Protein AF-A0A534WDF9-F1 (afdb_monomer_lite)

Sequence (123 aa):
MIPSPSRSMRASSAFYGGIVEEILVRWGLLTAFVVVARRAGVSAPFWPANVIAALVFGALHFPSLALAQIPLTGAVIAHVLLANGIAGVVFGWLFRRRGLEGAMVAHGSADLWLQAALPALLA

Radius of gyration: 16.0 Å; chains: 1; bounding box: 40×37×40 Å

Structure (mmCIF, N/CA/C/O backbone):
data_AF-A0A534WDF9-F1
#
_entry.id   AF-A0A534WDF9-F1
#
loop_
_atom_site.group_PDB
_atom_site.id
_atom_site.type_symbol
_atom_site.label_atom_id
_atom_site.label_alt_id
_atom_site.label_comp_id
_atom_site.label_asym_id
_atom_site.label_entity_id
_atom_site.label_seq_id
_atom_site.pdbx_PDB_ins_code
_atom_site.Cartn_x
_atom_site.Cartn_y
_atom_site.Cartn_z
_atom_site.occupancy
_atom_site.B_iso_or_equiv
_atom_site.auth_seq_id
_atom_site.auth_comp_id
_atom_site.auth_asym_id
_atom_site.auth_atom_id
_atom_site.pdbx_PDB_model_num
ATOM 1 N N . MET A 1 1 ? 25.578 -13.685 -18.813 1.00 58.78 1 MET A N 1
ATOM 2 C CA . MET A 1 1 ? 24.144 -14.004 -18.987 1.00 58.78 1 MET A CA 1
ATOM 3 C C . MET A 1 1 ? 23.617 -14.432 -17.624 1.00 58.78 1 MET A C 1
ATOM 5 O O . MET A 1 1 ? 24.148 -15.395 -17.088 1.00 58.78 1 MET A O 1
ATOM 9 N N . ILE A 1 2 ? 22.704 -13.677 -17.006 1.00 63.56 2 ILE A N 1
ATOM 10 C CA . ILE A 1 2 ? 22.135 -14.062 -15.702 1.00 63.56 2 ILE A CA 1
ATOM 11 C C . ILE A 1 2 ? 21.095 -15.163 -15.969 1.00 63.56 2 ILE A C 1
ATOM 13 O O . ILE A 1 2 ? 20.212 -14.938 -16.799 1.00 63.56 2 ILE A O 1
ATOM 17 N N . PRO A 1 3 ? 21.203 -16.353 -15.352 1.00 74.62 3 PRO A N 1
ATOM 18 C CA . PRO A 1 3 ? 20.240 -17.430 -15.564 1.00 74.62 3 PRO A CA 1
ATOM 19 C C . PRO A 1 3 ? 18.835 -17.011 -15.116 1.00 74.62 3 PRO A C 1
ATOM 21 O O . PRO A 1 3 ? 18.674 -16.298 -14.124 1.00 74.62 3 PRO A O 1
ATOM 24 N N . SER A 1 4 ? 17.808 -17.462 -15.843 1.00 76.94 4 SER A N 1
ATOM 25 C CA . SER A 1 4 ? 16.419 -17.171 -15.481 1.00 76.94 4 SER A CA 1
ATOM 26 C C . SER A 1 4 ? 16.101 -17.750 -14.098 1.00 76.94 4 SER A C 1
ATOM 28 O O . SER A 1 4 ? 16.488 -18.895 -13.837 1.00 76.94 4 SER A O 1
ATOM 30 N N . PRO A 1 5 ? 15.354 -17.034 -13.239 1.00 81.88 5 PRO A N 1
ATOM 31 C CA . PRO A 1 5 ? 14.978 -17.544 -11.928 1.00 81.88 5 PRO A CA 1
ATOM 32 C C . PRO A 1 5 ? 14.314 -18.924 -12.006 1.00 81.88 5 PRO A C 1
ATOM 34 O O . PRO A 1 5 ? 13.530 -19.194 -12.922 1.00 81.88 5 PRO A O 1
ATOM 37 N N . SER A 1 6 ? 14.570 -19.797 -11.031 1.00 88.00 6 SER A N 1
ATOM 38 C CA . SER A 1 6 ? 13.818 -21.049 -10.906 1.00 88.00 6 SER A CA 1
ATOM 39 C C . SER A 1 6 ? 12.359 -20.768 -10.507 1.00 88.00 6 SER A C 1
ATOM 41 O O . SER A 1 6 ? 12.028 -19.698 -9.988 1.00 88.00 6 SER A O 1
ATOM 43 N N . ARG A 1 7 ? 11.458 -21.736 -10.732 1.00 85.12 7 ARG A N 1
ATOM 44 C CA . ARG A 1 7 ? 10.043 -21.614 -10.321 1.00 85.12 7 ARG A CA 1
ATOM 45 C C . ARG A 1 7 ? 9.901 -21.421 -8.809 1.00 85.12 7 ARG A C 1
ATOM 47 O O . ARG A 1 7 ? 9.107 -20.591 -8.380 1.00 85.12 7 ARG A O 1
ATOM 54 N N . SER A 1 8 ? 10.695 -22.150 -8.023 1.00 85.94 8 SER A N 1
ATOM 55 C CA . SER A 1 8 ? 10.716 -22.018 -6.564 1.00 85.94 8 SER A CA 1
ATOM 56 C C . SER A 1 8 ? 11.176 -20.631 -6.128 1.00 85.94 8 SER A C 1
ATOM 58 O O . SER A 1 8 ? 10.550 -20.045 -5.255 1.00 85.94 8 SER A O 1
ATOM 60 N N . MET A 1 9 ? 12.191 -20.063 -6.786 1.00 88.94 9 MET A N 1
ATOM 61 C CA . MET A 1 9 ? 12.680 -18.726 -6.454 1.00 88.94 9 MET A CA 1
ATOM 62 C C . MET A 1 9 ? 11.617 -17.647 -6.691 1.00 88.94 9 MET A C 1
ATOM 64 O O . MET A 1 9 ? 11.443 -16.792 -5.829 1.00 88.94 9 MET A O 1
ATOM 68 N N . ARG A 1 10 ? 10.850 -17.728 -7.791 1.00 88.00 10 ARG A N 1
ATOM 69 C CA . ARG A 1 10 ? 9.713 -16.818 -8.043 1.00 88.00 10 ARG A CA 1
ATOM 70 C C . ARG A 1 10 ? 8.600 -16.957 -7.008 1.00 88.00 10 ARG A C 1
ATOM 72 O O . ARG A 1 10 ? 8.030 -15.965 -6.572 1.00 88.00 10 ARG A O 1
ATOM 79 N N . ALA A 1 11 ? 8.281 -18.188 -6.612 1.00 87.56 11 ALA A N 1
ATOM 80 C CA . ALA A 1 11 ? 7.258 -18.418 -5.599 1.00 87.56 11 ALA A CA 1
ATOM 81 C C . ALA A 1 11 ? 7.687 -17.861 -4.235 1.00 87.56 11 ALA A C 1
ATOM 83 O O . ALA A 1 11 ? 6.913 -17.171 -3.576 1.00 87.56 11 ALA A O 1
ATOM 84 N N . SER A 1 12 ? 8.935 -18.102 -3.830 1.00 90.94 12 SER A N 1
ATOM 85 C CA . SER A 1 12 ? 9.481 -17.556 -2.589 1.00 90.94 12 SER A CA 1
ATOM 86 C C . SER A 1 12 ? 9.540 -16.028 -2.606 1.00 90.94 12 SER A C 1
ATOM 88 O O . SER A 1 12 ? 9.183 -15.417 -1.602 1.00 90.94 12 SER A O 1
ATOM 90 N N . SER A 1 13 ? 9.932 -15.402 -3.724 1.00 92.38 13 SER A N 1
ATOM 91 C CA . SER A 1 13 ? 9.969 -13.938 -3.829 1.00 92.38 13 SER A CA 1
ATOM 92 C C . SER A 1 13 ? 8.580 -13.311 -3.750 1.00 92.38 13 SER A C 1
ATOM 94 O O . SER A 1 13 ? 8.435 -12.301 -3.073 1.00 92.38 13 SER A O 1
ATOM 96 N N . ALA A 1 14 ? 7.564 -13.925 -4.366 1.00 93.19 14 ALA A N 1
ATOM 97 C CA . ALA A 1 14 ? 6.181 -13.451 -4.304 1.00 93.19 14 ALA A CA 1
ATOM 98 C C . ALA A 1 14 ? 5.642 -13.410 -2.862 1.00 93.19 14 ALA A C 1
ATOM 100 O O . ALA A 1 14 ? 5.135 -12.389 -2.406 1.00 93.19 14 ALA A O 1
ATOM 101 N N . PHE A 1 15 ? 5.799 -14.497 -2.099 1.00 95.00 15 PHE A N 1
ATOM 102 C CA . PHE A 1 15 ? 5.335 -14.517 -0.707 1.00 95.00 15 PHE A CA 1
ATOM 103 C C . PHE A 1 15 ? 6.190 -13.652 0.218 1.00 95.00 15 PHE A C 1
ATOM 105 O O . PHE A 1 15 ? 5.643 -12.986 1.094 1.00 95.00 15 PHE A O 1
ATOM 112 N N . TYR A 1 16 ? 7.512 -13.637 0.034 1.00 97.00 16 TYR A N 1
ATOM 113 C CA . TYR A 1 16 ? 8.390 -12.774 0.821 1.00 97.00 16 TYR A CA 1
ATOM 114 C C . TYR A 1 16 ? 8.059 -11.292 0.603 1.00 97.00 16 TYR A C 1
ATOM 116 O O . TYR A 1 16 ? 7.896 -10.562 1.580 1.00 97.00 16 TYR A O 1
ATOM 124 N N . GLY A 1 17 ? 7.897 -10.877 -0.658 1.00 95.38 17 GLY A N 1
ATOM 125 C CA . GLY A 1 17 ? 7.477 -9.527 -1.035 1.00 95.38 17 GLY A CA 1
ATOM 126 C C . GLY A 1 17 ? 6.141 -9.165 -0.400 1.00 95.38 17 GLY A C 1
ATOM 127 O O . GLY A 1 17 ? 6.084 -8.223 0.388 1.00 95.38 17 GLY A O 1
ATOM 128 N N . GLY A 1 18 ? 5.111 -9.993 -0.609 1.00 96.88 18 GLY A N 1
ATOM 129 C CA . GLY A 1 18 ? 3.796 -9.789 -0.001 1.00 96.88 18 GLY A CA 1
ATOM 130 C C . GLY A 1 18 ? 3.852 -9.652 1.526 1.00 96.88 18 GLY A C 1
ATOM 131 O O . GLY A 1 18 ? 3.238 -8.753 2.088 1.00 96.88 18 GLY A O 1
ATOM 132 N N . ILE A 1 19 ? 4.633 -10.476 2.230 1.00 98.44 19 ILE A N 1
ATOM 133 C CA . ILE A 1 19 ? 4.794 -10.355 3.691 1.00 98.44 19 ILE A CA 1
ATOM 134 C C . ILE A 1 19 ? 5.406 -9.004 4.074 1.00 98.44 19 ILE A C 1
ATOM 136 O O . ILE A 1 19 ? 4.862 -8.301 4.930 1.00 98.44 19 ILE A O 1
ATOM 140 N N . VAL A 1 20 ? 6.532 -8.639 3.460 1.00 98.38 20 VAL A N 1
ATOM 141 C CA . VAL A 1 20 ? 7.259 -7.404 3.782 1.00 98.38 20 VAL A CA 1
ATOM 142 C C . VAL A 1 20 ? 6.399 -6.178 3.485 1.00 98.38 20 VAL A C 1
ATOM 144 O O . VAL A 1 20 ? 6.262 -5.289 4.328 1.00 98.38 20 VAL A O 1
ATOM 147 N N . GLU A 1 21 ? 5.779 -6.140 2.314 1.00 98.12 21 GLU A N 1
ATOM 148 C CA . GLU A 1 21 ? 4.973 -5.011 1.870 1.00 98.12 21 GLU A CA 1
ATOM 149 C C . GLU A 1 21 ? 3.706 -4.845 2.710 1.00 98.12 21 GLU A C 1
ATOM 151 O O . GLU A 1 21 ? 3.370 -3.724 3.098 1.00 98.12 21 GLU A O 1
ATOM 156 N N . GLU A 1 22 ? 3.030 -5.936 3.079 1.00 98.50 22 GLU A N 1
ATOM 157 C CA . GLU A 1 22 ? 1.863 -5.858 3.960 1.00 98.50 22 GLU A CA 1
ATOM 158 C C . GLU A 1 22 ? 2.231 -5.379 5.373 1.00 98.50 22 GLU A C 1
ATOM 160 O O . GLU A 1 22 ? 1.487 -4.588 5.961 1.00 98.50 22 GLU A O 1
ATOM 165 N N . ILE A 1 23 ? 3.389 -5.768 5.918 1.00 98.69 23 ILE A N 1
ATOM 166 C CA . ILE A 1 23 ? 3.864 -5.237 7.209 1.00 98.69 23 ILE A CA 1
ATOM 167 C C . ILE A 1 23 ? 4.087 -3.726 7.113 1.00 98.69 23 ILE A C 1
ATOM 169 O O . ILE A 1 23 ? 3.584 -2.966 7.942 1.00 98.69 23 ILE A O 1
ATOM 173 N N . LEU A 1 24 ? 4.815 -3.265 6.098 1.00 98.50 24 LEU A N 1
ATOM 174 C CA . LEU A 1 24 ? 5.148 -1.847 5.964 1.00 98.50 24 LEU A CA 1
ATOM 175 C C . LEU A 1 24 ? 3.904 -0.991 5.703 1.00 98.50 24 LEU A C 1
ATOM 177 O O . LEU A 1 24 ? 3.705 0.048 6.338 1.00 98.50 24 LEU A O 1
ATOM 181 N N . VAL A 1 25 ? 3.045 -1.429 4.785 1.00 98.50 25 VAL A N 1
ATOM 182 C CA . VAL A 1 25 ? 1.927 -0.616 4.305 1.00 98.50 25 VAL A CA 1
ATOM 183 C C . VAL A 1 25 ? 0.688 -0.793 5.168 1.00 98.50 25 VAL A C 1
ATOM 185 O O . VAL A 1 25 ? 0.059 0.203 5.513 1.00 98.50 25 VAL A O 1
ATOM 188 N N . ARG A 1 26 ? 0.294 -2.021 5.522 1.00 98.25 26 ARG A N 1
ATOM 189 C CA . ARG A 1 26 ? -0.987 -2.257 6.212 1.00 98.25 26 ARG A CA 1
ATOM 190 C C . ARG A 1 26 ? -0.801 -2.149 7.712 1.00 98.25 26 ARG A C 1
ATOM 192 O O . ARG A 1 26 ? -1.505 -1.373 8.357 1.00 98.25 26 ARG A O 1
ATOM 199 N N . TRP A 1 27 ? 0.175 -2.866 8.263 1.00 97.62 27 TRP A N 1
ATOM 200 C CA . TRP A 1 27 ? 0.452 -2.769 9.692 1.00 97.62 27 TRP A CA 1
ATOM 201 C C . TRP A 1 27 ? 1.057 -1.405 10.060 1.00 97.62 27 TRP A C 1
ATOM 203 O O . TRP A 1 27 ? 0.579 -0.781 11.005 1.00 97.62 27 TRP A O 1
ATOM 213 N N . GLY A 1 28 ? 2.010 -0.897 9.274 1.00 98.31 28 GLY A N 1
ATOM 214 C CA . GLY A 1 28 ? 2.631 0.417 9.470 1.00 98.31 28 GLY A CA 1
ATOM 215 C C . GLY A 1 28 ? 1.773 1.601 8.999 1.00 98.31 28 GLY A C 1
ATOM 216 O O . GLY A 1 28 ? 1.096 2.251 9.800 1.00 98.31 28 GLY A O 1
ATOM 217 N N . LEU A 1 29 ? 1.830 1.920 7.700 1.00 98.44 29 LEU A N 1
ATOM 218 C CA . LEU A 1 29 ? 1.285 3.169 7.138 1.00 98.44 29 LEU A CA 1
ATOM 219 C C . LEU A 1 29 ? -0.229 3.329 7.327 1.00 98.44 29 LEU A C 1
ATOM 221 O O . LEU A 1 29 ? -0.684 4.364 7.810 1.00 98.44 29 LEU A O 1
ATOM 225 N N . LEU A 1 30 ? -1.021 2.319 6.968 1.00 98.69 30 LEU A N 1
ATOM 226 C CA . LEU A 1 30 ? -2.479 2.368 7.057 1.00 98.69 30 LEU A CA 1
ATOM 227 C C . LEU A 1 30 ? -2.932 2.544 8.507 1.00 98.69 30 LEU A C 1
ATOM 229 O O . LEU A 1 30 ? -3.781 3.394 8.782 1.00 98.69 30 LEU A O 1
ATOM 233 N N . THR A 1 31 ? -2.350 1.799 9.449 1.00 98.19 31 THR A N 1
ATOM 234 C CA . THR A 1 31 ? -2.647 1.977 10.876 1.00 98.19 31 THR A CA 1
ATOM 235 C C . THR A 1 31 ? -2.296 3.390 11.336 1.00 98.19 31 THR A C 1
ATOM 237 O O . THR A 1 31 ? -3.121 4.031 11.990 1.00 98.19 31 THR A O 1
ATOM 240 N N . ALA A 1 32 ? -1.126 3.916 10.953 1.00 98.56 32 ALA A N 1
ATOM 241 C CA . ALA A 1 32 ? -0.725 5.283 11.281 1.00 98.56 32 ALA A CA 1
ATOM 242 C C . ALA A 1 32 ? -1.725 6.319 10.738 1.00 98.56 32 ALA A C 1
ATOM 244 O O . ALA A 1 32 ? -2.190 7.180 11.489 1.00 98.56 32 ALA A O 1
ATOM 245 N N . PHE A 1 33 ? -2.140 6.198 9.475 1.00 98.62 33 PHE A N 1
ATOM 246 C CA . PHE A 1 33 ? -3.136 7.083 8.868 1.00 98.62 33 PHE A CA 1
ATOM 247 C C . PHE A 1 33 ? -4.506 6.980 9.537 1.00 98.62 33 PHE A C 1
ATOM 249 O O . PHE A 1 33 ? -5.127 8.007 9.806 1.00 98.62 33 PHE A O 1
ATOM 256 N N . VAL A 1 34 ? -4.972 5.774 9.871 1.00 98.62 34 VAL A N 1
ATOM 257 C CA . VAL A 1 34 ? -6.228 5.588 10.612 1.00 98.62 34 VAL A CA 1
ATOM 258 C C . VAL A 1 34 ? -6.152 6.260 11.981 1.00 98.62 34 VAL A C 1
ATOM 260 O O . VAL A 1 34 ? -7.102 6.926 12.387 1.00 98.62 34 VAL A O 1
ATOM 263 N N . VAL A 1 35 ? -5.037 6.107 12.695 1.00 98.50 35 VAL A N 1
ATOM 264 C CA . VAL A 1 35 ? -4.827 6.714 14.014 1.00 98.50 35 VAL A CA 1
ATOM 265 C C . VAL A 1 35 ? -4.828 8.242 13.927 1.00 98.50 35 VAL A C 1
ATOM 267 O O . VAL A 1 35 ? -5.504 8.894 14.725 1.00 98.50 35 VAL A O 1
ATOM 270 N N . VAL A 1 36 ? -4.129 8.821 12.948 1.00 98.50 36 VAL A N 1
ATOM 271 C CA . VAL A 1 36 ? -4.122 10.273 12.707 1.00 98.50 36 VAL A CA 1
ATOM 272 C C . VAL A 1 36 ? -5.522 10.774 12.350 1.00 98.50 36 VAL A C 1
ATOM 274 O O . VAL A 1 36 ? -6.007 11.716 12.971 1.00 98.50 36 VAL A O 1
ATOM 277 N N . ALA A 1 37 ? -6.217 10.110 11.424 1.00 98.12 37 ALA A N 1
ATOM 278 C CA . ALA A 1 37 ? -7.567 10.487 11.014 1.00 98.12 37 ALA A CA 1
ATOM 279 C C . ALA A 1 37 ? -8.569 10.431 12.182 1.00 98.12 37 ALA A C 1
ATOM 281 O O . ALA A 1 37 ? -9.395 11.331 12.328 1.00 98.12 37 ALA A O 1
ATOM 282 N N . ARG A 1 38 ? -8.466 9.430 13.068 1.00 98.00 38 ARG A N 1
ATOM 283 C CA . ARG A 1 38 ? -9.278 9.365 14.298 1.00 98.00 38 ARG A CA 1
ATOM 284 C C . ARG A 1 38 ? -9.009 10.546 15.223 1.00 98.00 38 ARG A C 1
ATOM 286 O O . ARG A 1 38 ? -9.957 11.138 15.727 1.00 98.00 38 ARG A O 1
ATOM 293 N N . ARG A 1 39 ? -7.737 10.903 15.433 1.00 97.88 39 ARG A N 1
ATOM 294 C CA . ARG A 1 39 ? -7.354 12.064 16.257 1.00 97.88 39 ARG A CA 1
ATOM 295 C C . ARG A 1 39 ? -7.822 13.391 15.663 1.00 97.88 39 ARG A C 1
ATOM 297 O O . ARG A 1 39 ? -8.107 14.311 16.416 1.00 97.88 39 ARG A O 1
ATOM 304 N N . ALA A 1 40 ? -7.953 13.462 14.343 1.00 97.38 40 ALA A N 1
ATOM 305 C CA . ALA A 1 40 ? -8.519 14.604 13.631 1.00 97.38 40 ALA A CA 1
ATOM 306 C C . ALA A 1 40 ? -10.064 14.625 13.602 1.00 97.38 40 ALA A C 1
ATOM 308 O O . ALA A 1 40 ? -10.645 15.490 12.955 1.00 97.38 40 ALA A O 1
ATOM 309 N N . GLY A 1 41 ? -10.747 13.684 14.267 1.00 97.25 41 GLY A N 1
ATOM 310 C CA . GLY A 1 41 ? -12.213 13.655 14.344 1.00 97.25 41 GLY A CA 1
ATOM 311 C C . GLY A 1 41 ? -12.920 13.031 13.135 1.00 97.25 41 GLY A C 1
ATOM 312 O O . GLY A 1 41 ? -14.130 13.189 12.988 1.00 97.25 41 GLY A O 1
ATOM 313 N N . VAL A 1 42 ? -12.212 12.299 12.266 1.00 97.56 42 VAL A N 1
ATOM 314 C CA . VAL A 1 42 ? -12.830 11.610 11.121 1.00 97.56 42 VAL A CA 1
ATOM 315 C C . VAL A 1 42 ? -13.646 10.406 11.607 1.00 97.56 42 VAL A C 1
ATOM 317 O O . VAL A 1 42 ? -13.100 9.469 12.190 1.00 97.56 42 VAL A O 1
ATOM 320 N N . SER A 1 43 ? -14.954 10.402 11.327 1.00 93.75 43 SER A N 1
ATOM 321 C CA . SER A 1 43 ? -15.903 9.378 11.803 1.00 93.75 43 SER A CA 1
ATOM 322 C C . SER A 1 43 ? -15.691 7.992 11.177 1.00 93.75 43 SER A C 1
ATOM 324 O O . SER A 1 43 ? -15.812 6.973 11.856 1.00 93.75 43 SER A O 1
ATOM 326 N N . ALA A 1 44 ? -15.318 7.940 9.895 1.00 96.12 44 ALA A N 1
ATOM 327 C CA . ALA A 1 44 ? -15.057 6.710 9.144 1.00 96.12 44 ALA A CA 1
ATOM 328 C C . ALA A 1 44 ? -13.639 6.725 8.534 1.00 96.12 44 ALA A C 1
ATOM 330 O O . ALA A 1 44 ? -13.479 6.782 7.315 1.00 96.12 44 ALA A O 1
ATOM 331 N N . PRO A 1 45 ? -12.585 6.660 9.368 1.00 97.62 45 PRO A N 1
ATOM 332 C CA . PRO A 1 45 ? -11.207 6.960 8.964 1.00 97.62 45 PRO A CA 1
ATOM 333 C C . PRO A 1 45 ? -10.605 5.916 8.019 1.00 97.62 45 PRO A C 1
ATOM 335 O O . PRO A 1 45 ? -9.635 6.198 7.326 1.00 97.62 45 PRO A O 1
ATOM 338 N N . PHE A 1 46 ? -11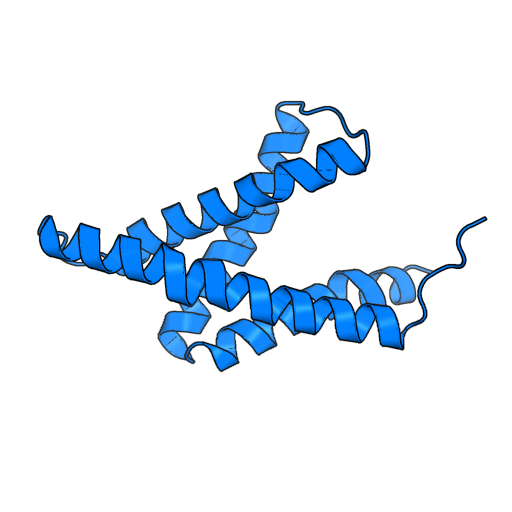.160 4.701 7.997 1.00 98.44 46 PHE A N 1
ATOM 339 C CA . PHE A 1 46 ? -10.556 3.567 7.304 1.00 98.44 46 PHE A CA 1
ATOM 340 C C . PHE A 1 46 ? -10.428 3.782 5.795 1.00 98.44 46 PHE A C 1
ATOM 342 O O . PHE A 1 46 ? -9.340 3.633 5.262 1.00 98.44 46 PHE A O 1
ATOM 349 N N . TRP A 1 47 ? -11.521 4.106 5.101 1.00 98.12 47 TRP A N 1
ATOM 350 C CA . TRP A 1 47 ? -11.500 4.213 3.642 1.00 98.12 47 TRP A CA 1
ATOM 351 C C . TRP A 1 47 ? -10.583 5.324 3.119 1.00 98.12 47 TRP A C 1
ATOM 353 O O . TRP A 1 47 ? -9.755 5.007 2.267 1.00 98.12 47 TRP A O 1
ATOM 363 N N . PRO A 1 48 ? -10.637 6.572 3.626 1.00 98.00 48 PRO A N 1
ATOM 364 C CA . PRO A 1 48 ? -9.691 7.594 3.187 1.00 98.00 48 PRO A CA 1
ATOM 365 C C . PRO A 1 48 ? -8.241 7.213 3.522 1.00 98.00 48 PRO A C 1
ATOM 367 O O . PRO A 1 48 ? -7.375 7.340 2.662 1.00 98.00 48 PRO A O 1
ATOM 370 N N . ALA A 1 49 ? -7.972 6.659 4.711 1.00 98.56 49 ALA A N 1
ATOM 371 C CA . ALA A 1 49 ? -6.633 6.185 5.067 1.00 98.56 49 ALA A CA 1
ATOM 372 C C . ALA A 1 49 ? -6.143 5.054 4.146 1.00 98.56 49 ALA A C 1
ATOM 374 O O . ALA A 1 49 ? -4.983 5.050 3.744 1.00 98.56 49 ALA A O 1
ATOM 375 N N . ASN A 1 50 ? -7.025 4.121 3.778 1.00 98.75 50 ASN A N 1
ATOM 376 C CA . ASN A 1 50 ? -6.713 3.008 2.887 1.00 98.75 50 ASN A CA 1
ATOM 377 C C . ASN A 1 50 ? -6.414 3.479 1.464 1.00 98.75 50 ASN A C 1
ATOM 379 O O . ASN A 1 50 ? -5.445 3.026 0.866 1.00 98.75 50 ASN A O 1
ATOM 383 N N . VAL A 1 51 ? -7.197 4.423 0.937 1.00 98.50 51 VAL A N 1
ATOM 384 C CA . VAL A 1 51 ? -6.936 5.016 -0.382 1.00 98.50 51 VAL A CA 1
ATOM 385 C C . VAL A 1 51 ? -5.590 5.740 -0.388 1.00 98.50 51 VAL A C 1
ATOM 387 O O . VAL A 1 51 ? -4.797 5.535 -1.302 1.00 98.50 51 VAL A O 1
ATOM 390 N N . ILE A 1 52 ? -5.283 6.527 0.647 1.00 98.44 52 ILE A N 1
ATOM 391 C CA . ILE A 1 52 ? -3.991 7.221 0.745 1.00 98.44 52 ILE A CA 1
ATOM 392 C C . ILE A 1 52 ? -2.840 6.210 0.855 1.00 98.44 52 ILE A C 1
ATOM 394 O O . ILE A 1 52 ? -1.861 6.325 0.122 1.00 98.44 52 ILE A O 1
ATOM 398 N N . ALA A 1 53 ? -2.960 5.187 1.708 1.00 98.62 53 ALA A N 1
ATOM 399 C CA . ALA A 1 53 ? -1.954 4.130 1.830 1.00 98.62 53 ALA A CA 1
ATOM 400 C C . ALA A 1 53 ? -1.743 3.371 0.509 1.00 98.62 53 ALA A C 1
ATOM 402 O O . ALA A 1 53 ? -0.604 3.090 0.149 1.00 98.62 53 ALA A O 1
ATOM 403 N N . ALA A 1 54 ? -2.812 3.095 -0.242 1.00 98.56 54 ALA A N 1
ATOM 404 C CA . ALA A 1 54 ? -2.751 2.451 -1.551 1.00 98.56 54 ALA A CA 1
ATOM 405 C C . ALA A 1 54 ? -2.038 3.312 -2.608 1.00 98.56 54 ALA A C 1
ATOM 407 O O . ALA A 1 54 ? -1.255 2.792 -3.400 1.00 98.56 54 ALA A O 1
ATOM 408 N N . LEU A 1 55 ? -2.263 4.630 -2.607 1.00 98.25 55 LEU A N 1
ATOM 409 C CA . LEU A 1 55 ? -1.550 5.553 -3.496 1.00 98.25 55 LEU A CA 1
ATOM 410 C C . LEU A 1 55 ? -0.061 5.640 -3.143 1.00 98.25 55 LEU A C 1
ATOM 412 O O . LEU A 1 55 ? 0.779 5.606 -4.039 1.00 98.25 55 LEU A O 1
ATOM 416 N N . VAL A 1 56 ? 0.272 5.699 -1.848 1.00 98.44 56 VAL A N 1
ATOM 417 C CA . VAL A 1 56 ? 1.667 5.654 -1.379 1.00 98.44 56 VAL A CA 1
ATOM 418 C C . VAL A 1 56 ? 2.320 4.332 -1.779 1.00 98.44 56 VAL A C 1
ATOM 420 O O . VAL A 1 56 ? 3.427 4.342 -2.307 1.00 98.44 56 VAL A O 1
ATOM 423 N N . PHE A 1 57 ? 1.624 3.207 -1.607 1.00 98.25 57 PHE A N 1
ATOM 424 C CA . PHE A 1 57 ? 2.085 1.892 -2.050 1.00 98.25 57 PHE A CA 1
ATOM 425 C C . PHE A 1 57 ? 2.389 1.867 -3.552 1.00 98.25 57 PHE A C 1
ATOM 427 O O . PHE A 1 57 ? 3.472 1.443 -3.947 1.00 98.25 57 PHE A O 1
ATOM 434 N N . GLY A 1 58 ? 1.501 2.402 -4.394 1.00 97.38 58 GLY A N 1
ATOM 435 C CA . GLY A 1 58 ? 1.772 2.517 -5.827 1.00 97.38 58 GLY A CA 1
ATOM 436 C C . GLY A 1 58 ? 2.959 3.420 -6.158 1.00 97.38 58 GLY A C 1
ATOM 437 O O . GLY A 1 58 ? 3.775 3.067 -7.005 1.00 97.38 58 GLY A O 1
ATOM 438 N N . ALA A 1 59 ? 3.117 4.547 -5.465 1.00 97.38 59 ALA A N 1
ATOM 439 C CA . ALA A 1 59 ? 4.255 5.442 -5.671 1.00 97.38 59 ALA A CA 1
ATOM 440 C C . ALA A 1 59 ? 5.594 4.805 -5.254 1.00 97.38 59 ALA A C 1
ATOM 442 O O . ALA A 1 59 ? 6.613 5.018 -5.914 1.00 97.38 59 ALA A O 1
ATOM 443 N N . LEU A 1 60 ? 5.596 3.971 -4.206 1.00 96.81 60 LEU A N 1
ATOM 444 C CA . LEU A 1 60 ? 6.775 3.222 -3.758 1.00 96.81 60 LEU A CA 1
ATOM 445 C C . LEU A 1 60 ? 7.305 2.230 -4.807 1.00 96.81 60 LEU A C 1
ATOM 447 O O . LEU A 1 60 ? 8.436 1.772 -4.673 1.00 96.81 60 LEU A O 1
ATOM 451 N N . HIS A 1 61 ? 6.551 1.954 -5.877 1.00 95.50 61 HIS A N 1
ATOM 452 C CA . HIS A 1 61 ? 6.998 1.121 -6.994 1.00 95.50 61 HIS A CA 1
ATOM 453 C C . HIS A 1 61 ? 7.762 1.887 -8.079 1.00 95.50 61 HIS A C 1
ATOM 455 O O . HIS A 1 61 ? 8.403 1.260 -8.921 1.00 95.50 61 HIS A O 1
ATOM 461 N N . PHE A 1 62 ? 7.772 3.223 -8.081 1.00 95.81 62 PHE A N 1
ATOM 462 C CA . PHE A 1 62 ? 8.511 3.994 -9.091 1.00 95.81 62 PHE A CA 1
ATOM 463 C C . PHE A 1 62 ? 10.022 3.711 -9.159 1.00 95.81 62 PHE A C 1
ATOM 465 O O . PHE A 1 62 ? 10.551 3.700 -10.271 1.00 95.81 62 PHE A O 1
ATOM 472 N N . PRO A 1 63 ? 10.738 3.417 -8.054 1.00 95.06 63 PRO A N 1
ATOM 473 C CA . PRO A 1 63 ? 12.144 3.023 -8.127 1.00 95.06 63 PRO A CA 1
ATOM 474 C C . PRO A 1 63 ? 12.392 1.795 -9.015 1.00 95.06 63 PRO A C 1
ATOM 476 O O . PRO A 1 63 ? 13.430 1.724 -9.670 1.00 95.06 63 PRO A O 1
ATOM 479 N N . SER A 1 64 ? 11.434 0.862 -9.109 1.00 91.88 64 SER A N 1
ATOM 480 C CA . SER A 1 64 ? 11.555 -0.308 -9.993 1.00 91.88 64 SER A CA 1
ATOM 481 C C . SER A 1 64 ? 11.619 0.082 -11.474 1.00 91.88 64 SER A C 1
ATOM 483 O O . SER A 1 64 ? 12.337 -0.547 -12.248 1.00 91.88 64 SER A O 1
ATOM 485 N N . LEU A 1 65 ? 10.948 1.174 -11.856 1.00 94.31 65 LEU A N 1
ATOM 486 C CA . LEU A 1 65 ? 10.967 1.714 -13.216 1.00 94.31 65 LEU A CA 1
ATOM 487 C C . LEU A 1 65 ? 12.338 2.295 -13.549 1.00 94.31 65 LEU A C 1
ATOM 489 O O . LEU A 1 65 ? 12.860 2.050 -14.631 1.00 94.31 65 LEU A O 1
ATOM 493 N N . ALA A 1 66 ? 12.948 3.011 -12.599 1.00 90.88 66 ALA A N 1
ATOM 494 C CA . ALA A 1 66 ? 14.296 3.542 -12.762 1.00 90.88 66 ALA A CA 1
ATOM 495 C C . ALA A 1 66 ? 15.329 2.413 -12.916 1.00 90.88 66 ALA A C 1
ATOM 497 O O . ALA A 1 66 ? 16.179 2.479 -13.803 1.00 90.88 66 ALA A O 1
ATOM 498 N N . LEU A 1 67 ? 15.215 1.347 -12.113 1.00 93.12 67 LEU A N 1
ATOM 499 C CA . LEU A 1 67 ? 16.065 0.155 -12.229 1.00 93.12 67 LEU A CA 1
ATOM 500 C C . LEU A 1 67 ? 15.878 -0.567 -13.570 1.00 93.12 67 LEU A C 1
ATOM 502 O O . LEU A 1 67 ? 16.847 -1.057 -14.143 1.00 93.12 67 LEU A O 1
ATOM 506 N N . ALA A 1 68 ? 14.649 -0.596 -14.086 1.00 93.12 68 ALA A N 1
ATOM 507 C CA . ALA A 1 68 ? 14.323 -1.151 -15.396 1.00 93.12 68 ALA A CA 1
ATOM 508 C C . ALA A 1 68 ? 14.607 -0.187 -16.565 1.00 93.12 68 ALA A C 1
ATOM 510 O O . ALA A 1 68 ? 14.317 -0.527 -17.709 1.00 93.12 68 ALA A O 1
ATOM 511 N N . GLN A 1 69 ? 15.152 1.007 -16.295 1.00 95.94 69 GLN A N 1
ATOM 512 C CA . GLN A 1 69 ? 15.406 2.058 -17.287 1.00 95.94 69 GLN A CA 1
ATOM 513 C C . GLN A 1 69 ? 14.149 2.472 -18.081 1.00 95.94 69 GLN A C 1
ATOM 515 O O . GLN A 1 69 ? 14.235 2.897 -19.232 1.00 95.94 69 GLN A O 1
ATOM 520 N N . ILE A 1 70 ? 12.970 2.373 -17.458 1.00 94.44 70 ILE A N 1
ATOM 521 C CA . ILE A 1 70 ? 11.687 2.790 -18.030 1.00 94.44 70 ILE A CA 1
ATOM 522 C C . ILE A 1 70 ? 11.466 4.281 -17.720 1.00 94.44 70 ILE A C 1
ATOM 524 O O . ILE A 1 70 ? 11.411 4.654 -16.544 1.00 94.44 70 ILE A O 1
ATOM 528 N N . PRO A 1 71 ? 11.298 5.156 -18.732 1.00 94.25 71 PRO A N 1
ATOM 529 C CA . PRO A 1 71 ? 11.048 6.578 -18.506 1.00 94.25 71 PRO A CA 1
ATOM 530 C C . PRO A 1 71 ? 9.733 6.846 -17.759 1.00 94.25 71 PRO A C 1
ATOM 532 O O . PRO A 1 71 ? 8.686 6.280 -18.087 1.00 94.25 71 PRO A O 1
ATOM 535 N N . LEU A 1 72 ? 9.762 7.788 -16.810 1.00 94.75 72 LEU A N 1
ATOM 536 C CA . LEU A 1 72 ? 8.575 8.266 -16.092 1.00 94.75 72 LEU A CA 1
ATOM 537 C C . LEU A 1 72 ? 7.736 9.205 -16.969 1.00 94.75 72 LEU A C 1
ATOM 539 O O . LEU A 1 72 ? 7.771 10.425 -16.828 1.00 94.75 72 LEU A O 1
ATOM 543 N N . THR A 1 73 ? 6.972 8.629 -17.892 1.00 96.81 73 THR A N 1
ATOM 544 C CA . THR A 1 73 ? 5.934 9.364 -18.630 1.00 96.81 73 THR A CA 1
ATOM 545 C C . THR A 1 73 ? 4.636 9.420 -17.823 1.00 96.81 73 THR A C 1
ATOM 547 O O . THR A 1 73 ? 4.392 8.568 -16.966 1.00 96.81 73 THR A O 1
ATOM 550 N N . GLY A 1 74 ? 3.754 10.379 -18.125 1.00 96.38 74 GLY A N 1
ATOM 551 C CA . GLY A 1 74 ? 2.443 10.469 -17.468 1.00 96.38 74 GLY A CA 1
ATOM 552 C C . GL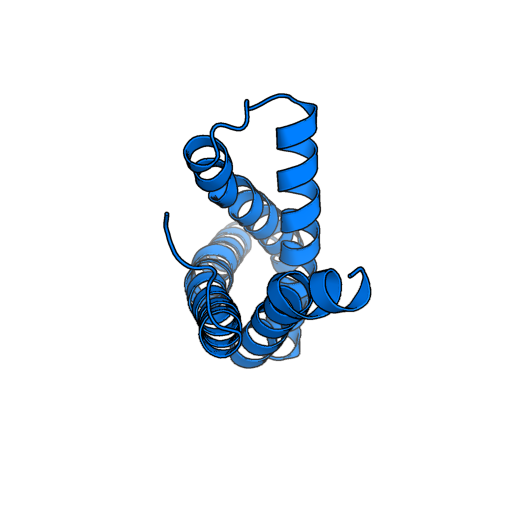Y A 1 74 ? 1.622 9.176 -17.578 1.00 96.38 74 GLY A C 1
ATOM 553 O O . GLY A 1 74 ? 0.982 8.774 -16.611 1.00 96.38 74 GLY A O 1
ATOM 554 N N . ALA A 1 75 ? 1.709 8.475 -18.714 1.00 96.75 75 ALA A N 1
ATOM 555 C CA . ALA A 1 75 ? 1.032 7.195 -18.922 1.00 96.75 75 ALA A CA 1
ATOM 556 C C . ALA A 1 75 ? 1.607 6.071 -18.042 1.00 96.75 75 ALA A C 1
ATOM 558 O O . ALA A 1 75 ? 0.846 5.314 -17.442 1.00 96.75 75 ALA A O 1
ATOM 559 N N . VAL A 1 76 ? 2.936 5.985 -17.916 1.00 96.12 76 VAL A N 1
ATOM 560 C CA . VAL A 1 76 ? 3.603 4.996 -17.049 1.00 96.12 76 VAL A CA 1
ATOM 561 C C . VAL A 1 76 ? 3.273 5.255 -15.579 1.00 96.12 76 VAL A C 1
ATO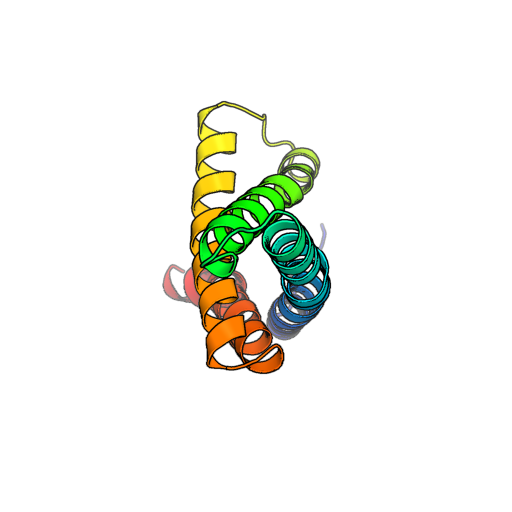M 563 O O . VAL A 1 76 ? 2.916 4.324 -14.859 1.00 96.12 76 VAL A O 1
ATOM 566 N N . ILE A 1 77 ? 3.324 6.517 -15.145 1.00 96.25 77 ILE A N 1
ATOM 567 C CA . ILE A 1 77 ? 2.949 6.921 -13.783 1.00 96.25 77 ILE A CA 1
ATOM 568 C C . ILE A 1 77 ? 1.501 6.517 -13.493 1.00 96.25 77 ILE A C 1
ATOM 570 O O . ILE A 1 77 ? 1.236 5.873 -12.478 1.00 96.25 77 ILE A O 1
ATOM 574 N N . ALA A 1 78 ? 0.573 6.855 -14.394 1.00 96.44 78 ALA A N 1
ATOM 575 C CA . ALA A 1 78 ? -0.838 6.520 -14.241 1.00 96.44 78 ALA A CA 1
ATOM 576 C C . ALA A 1 78 ? -1.057 5.004 -14.167 1.00 96.44 78 ALA A C 1
ATOM 578 O O . ALA A 1 78 ? -1.786 4.538 -13.296 1.00 96.44 78 ALA A O 1
ATOM 579 N N . HIS A 1 79 ? -0.395 4.231 -15.031 1.00 95.25 79 HIS A N 1
ATOM 580 C CA . HIS A 1 79 ? -0.489 2.775 -15.032 1.00 95.25 79 HIS A CA 1
ATOM 581 C C . HIS A 1 79 ? -0.020 2.168 -13.704 1.00 95.25 79 HIS A C 1
ATOM 583 O O . HIS A 1 79 ? -0.740 1.378 -13.097 1.00 95.25 79 HIS A O 1
ATOM 589 N N . VAL A 1 80 ? 1.158 2.572 -13.226 1.00 95.69 80 VAL A N 1
ATOM 590 C CA . VAL A 1 80 ? 1.763 2.021 -12.006 1.00 95.69 80 VAL A CA 1
ATOM 591 C C . VAL A 1 80 ? 0.964 2.417 -10.769 1.00 95.69 80 VAL A C 1
ATOM 593 O O . VAL A 1 80 ? 0.714 1.565 -9.918 1.00 95.69 80 VAL A O 1
ATOM 596 N N . LEU A 1 81 ? 0.493 3.665 -10.684 1.00 96.81 81 LEU A N 1
ATOM 597 C CA . LEU A 1 81 ? -0.391 4.090 -9.599 1.00 96.81 81 LEU A CA 1
ATOM 598 C C . LEU A 1 81 ? -1.736 3.371 -9.634 1.00 96.81 81 LEU A C 1
ATOM 600 O O . LEU A 1 81 ? -2.237 2.996 -8.580 1.00 96.81 81 LEU A O 1
ATOM 604 N N . LEU A 1 82 ? -2.329 3.171 -10.812 1.00 96.75 82 LEU A N 1
ATOM 605 C CA . LEU A 1 82 ? -3.639 2.539 -10.926 1.00 96.75 82 LEU A CA 1
ATOM 606 C C . LEU A 1 82 ? -3.569 1.049 -10.587 1.00 96.75 82 LEU A C 1
ATOM 608 O O . LEU A 1 82 ? -4.350 0.583 -9.761 1.00 96.75 82 LEU A O 1
ATOM 612 N N . ALA A 1 83 ? -2.623 0.315 -11.175 1.00 95.12 83 ALA A N 1
ATOM 613 C CA . ALA A 1 83 ? -2.463 -1.117 -10.936 1.00 95.12 83 ALA A CA 1
ATOM 614 C C . ALA A 1 83 ? -2.195 -1.405 -9.450 1.00 95.12 83 ALA A C 1
ATOM 616 O O . ALA A 1 83 ? -2.945 -2.145 -8.808 1.00 95.12 83 ALA A O 1
ATOM 617 N N . ASN A 1 84 ? -1.187 -0.742 -8.877 1.00 96.94 84 ASN A N 1
ATOM 618 C CA . ASN A 1 84 ? -0.827 -0.933 -7.474 1.00 96.94 84 ASN A CA 1
ATOM 619 C C . ASN A 1 84 ? -1.834 -0.293 -6.519 1.00 96.94 84 ASN A C 1
ATOM 621 O O . ASN A 1 84 ? -2.042 -0.803 -5.426 1.00 96.94 84 ASN A O 1
ATOM 625 N N . GLY A 1 85 ? -2.495 0.796 -6.910 1.00 97.75 85 GLY A N 1
ATOM 626 C CA . GLY A 1 85 ? -3.537 1.434 -6.110 1.00 97.75 85 GLY A CA 1
ATOM 627 C C . GLY A 1 85 ? -4.779 0.555 -5.975 1.0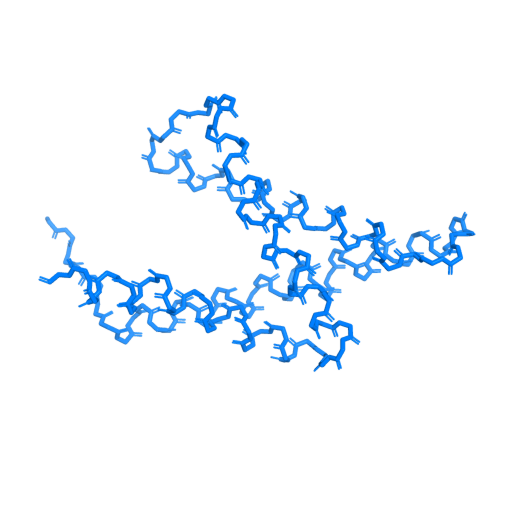0 97.75 85 GLY A C 1
ATOM 628 O O . GLY A 1 85 ? -5.304 0.407 -4.872 1.00 97.75 85 GLY A O 1
ATOM 629 N N . ILE A 1 86 ? -5.221 -0.093 -7.059 1.00 98.12 86 ILE A N 1
ATOM 630 C CA . ILE A 1 86 ? -6.340 -1.049 -7.022 1.00 98.12 86 ILE A CA 1
ATOM 631 C C . ILE A 1 86 ? -5.989 -2.235 -6.118 1.00 98.12 86 ILE A C 1
ATOM 633 O O . ILE A 1 86 ? -6.746 -2.533 -5.191 1.00 98.12 86 ILE A O 1
ATOM 637 N N . ALA A 1 87 ? -4.827 -2.865 -6.328 1.00 97.38 87 ALA A N 1
ATOM 638 C CA . ALA A 1 87 ? -4.332 -3.932 -5.454 1.00 97.38 87 ALA A CA 1
ATOM 639 C C . ALA A 1 87 ? -4.235 -3.451 -3.993 1.00 97.38 87 ALA A C 1
ATOM 641 O O . ALA A 1 87 ? -4.739 -4.089 -3.069 1.00 97.38 87 ALA A O 1
ATOM 642 N N . GLY A 1 88 ? -3.695 -2.245 -3.819 1.00 98.19 88 GLY A N 1
ATOM 643 C CA . GLY A 1 88 ? -3.612 -1.457 -2.599 1.00 98.19 88 GLY A CA 1
ATOM 644 C C . GLY A 1 88 ? -4.899 -1.471 -1.783 1.00 98.19 88 GLY A C 1
ATOM 645 O O . GLY A 1 88 ? -4.931 -1.964 -0.650 1.00 98.19 88 GLY A O 1
ATOM 646 N N . VAL A 1 89 ? -5.967 -0.962 -2.400 1.00 98.69 89 VAL A N 1
ATOM 647 C CA . VAL A 1 89 ? -7.306 -0.841 -1.815 1.00 98.69 89 VAL A CA 1
ATOM 648 C C . VAL A 1 89 ? -7.885 -2.211 -1.468 1.00 98.69 89 VAL A C 1
ATOM 650 O O . VAL A 1 89 ? -8.426 -2.370 -0.367 1.00 98.69 89 VAL A O 1
ATOM 653 N N . VAL A 1 90 ? -7.757 -3.195 -2.365 1.00 98.50 90 VAL A N 1
ATOM 654 C CA . VAL A 1 90 ? -8.274 -4.560 -2.170 1.00 98.50 90 VAL A CA 1
ATOM 655 C C . VAL A 1 90 ? -7.590 -5.244 -0.988 1.00 98.50 90 VAL A C 1
ATOM 657 O O . VAL A 1 90 ? -8.276 -5.738 -0.090 1.00 98.50 90 VAL A O 1
ATOM 660 N N . PHE A 1 91 ? -6.258 -5.232 -0.924 1.00 98.56 91 PHE A N 1
ATOM 661 C CA . PHE A 1 91 ? -5.522 -5.850 0.182 1.00 98.56 91 PHE A CA 1
ATOM 662 C C . PHE A 1 91 ? -5.765 -5.120 1.502 1.00 98.56 91 PHE A C 1
ATOM 664 O O . PHE A 1 91 ? -5.918 -5.770 2.530 1.00 98.56 91 PHE A O 1
ATOM 671 N N . GLY A 1 92 ? -5.919 -3.793 1.499 1.00 98.50 92 GLY A N 1
ATOM 672 C CA . GLY A 1 92 ? -6.313 -3.061 2.704 1.00 98.50 92 GLY A CA 1
ATOM 673 C C . GLY A 1 92 ? -7.725 -3.409 3.197 1.00 98.50 92 GLY A C 1
ATOM 674 O O . GLY A 1 92 ? -7.963 -3.523 4.403 1.00 98.50 92 GLY A O 1
ATOM 675 N N . TRP A 1 93 ? -8.673 -3.654 2.286 1.00 98.56 93 TRP A N 1
ATOM 676 C CA . TRP A 1 93 ? -9.987 -4.193 2.649 1.00 98.56 93 TRP A CA 1
ATOM 677 C C . TRP A 1 93 ? -9.882 -5.609 3.232 1.00 98.56 93 TRP A C 1
ATOM 679 O O . TRP A 1 93 ? -10.515 -5.890 4.253 1.00 98.56 93 TRP A O 1
ATOM 689 N N . LEU A 1 94 ? -9.052 -6.478 2.648 1.00 98.56 94 LEU A N 1
ATOM 690 C CA . LEU A 1 94 ? -8.787 -7.815 3.185 1.00 98.56 94 LEU A CA 1
ATOM 691 C C . LEU A 1 94 ? -8.113 -7.758 4.555 1.00 98.56 94 LEU A C 1
ATOM 693 O O . LEU A 1 94 ? -8.566 -8.463 5.451 1.00 98.56 94 LEU A O 1
ATOM 697 N N . PHE A 1 95 ? -7.151 -6.861 4.768 1.00 98.62 95 PHE A N 1
ATOM 698 C CA . PHE A 1 95 ? -6.547 -6.594 6.074 1.00 98.62 95 PHE A CA 1
ATOM 699 C C . PHE A 1 95 ? -7.616 -6.284 7.128 1.00 98.62 95 PHE A C 1
ATOM 701 O O . PHE A 1 95 ? -7.660 -6.909 8.188 1.00 98.62 95 PHE A O 1
ATOM 708 N N . ARG A 1 96 ? -8.568 -5.398 6.808 1.00 98.44 96 ARG A N 1
ATOM 709 C CA . ARG A 1 96 ? -9.684 -5.072 7.712 1.00 98.44 96 ARG A CA 1
ATOM 710 C C . ARG A 1 96 ? -10.619 -6.258 7.975 1.00 98.44 96 ARG A C 1
ATOM 712 O O . ARG A 1 96 ? -11.232 -6.316 9.038 1.00 98.44 96 ARG A O 1
ATOM 719 N N . ARG A 1 97 ? -10.806 -7.158 7.005 1.00 98.31 97 ARG A N 1
ATOM 720 C CA . ARG A 1 97 ? -11.778 -8.267 7.084 1.00 98.31 97 ARG A CA 1
ATOM 721 C C . ARG A 1 97 ? -11.191 -9.568 7.625 1.00 98.31 97 ARG A C 1
ATOM 723 O O . ARG A 1 97 ? -11.951 -10.377 8.148 1.00 98.31 97 ARG A O 1
ATOM 730 N N . ARG A 1 98 ? -9.895 -9.798 7.428 1.00 98.00 98 ARG A N 1
ATOM 731 C CA . ARG A 1 98 ? -9.212 -11.090 7.603 1.00 98.00 98 ARG A CA 1
ATOM 732 C C . ARG A 1 98 ? -7.891 -10.986 8.369 1.00 98.00 98 ARG A C 1
ATOM 734 O O . ARG A 1 98 ? -7.247 -12.010 8.552 1.00 98.00 98 ARG A O 1
ATOM 741 N N . GLY A 1 99 ? -7.506 -9.794 8.822 1.00 98.12 99 GLY A N 1
ATOM 742 C CA . GLY A 1 99 ? -6.240 -9.581 9.517 1.00 98.12 99 GLY A CA 1
ATOM 743 C C . GLY A 1 99 ? -5.045 -9.495 8.571 1.00 98.12 99 GLY A C 1
ATOM 744 O O . GLY A 1 99 ? -5.183 -9.525 7.344 1.00 98.12 99 GLY A O 1
ATOM 745 N N . LEU A 1 100 ? -3.862 -9.356 9.166 1.00 98.44 100 LEU A N 1
ATOM 746 C CA . LEU A 1 100 ? -2.614 -9.147 8.439 1.00 98.44 100 LEU A CA 1
ATOM 747 C C . LEU A 1 100 ? -2.223 -10.381 7.624 1.00 98.44 100 LEU A C 1
ATOM 749 O O . LEU A 1 100 ? -1.915 -10.247 6.443 1.00 98.44 100 LEU A O 1
ATOM 753 N N . GLU A 1 101 ? -2.331 -11.578 8.200 1.00 98.19 101 GLU A N 1
ATOM 754 C CA . GLU A 1 101 ? -1.987 -12.826 7.516 1.00 98.19 101 GLU A CA 1
ATOM 755 C C . GLU A 1 101 ? -2.876 -13.054 6.287 1.00 98.19 101 GLU A C 1
ATOM 757 O O . GLU A 1 101 ? -2.402 -13.487 5.238 1.00 98.19 101 GLU A O 1
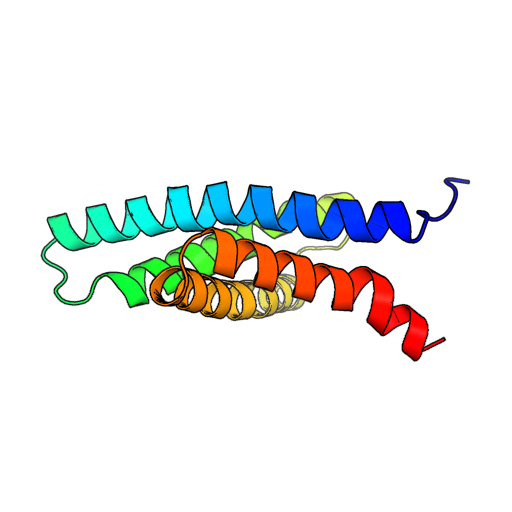ATOM 762 N N . GLY A 1 102 ? -4.164 -12.703 6.382 1.00 98.12 102 GLY A N 1
ATOM 763 C CA . GLY A 1 102 ? -5.094 -12.791 5.258 1.00 98.12 102 GLY A CA 1
ATOM 764 C C . GLY A 1 102 ? -4.707 -11.877 4.092 1.00 98.12 102 GLY A C 1
ATOM 765 O O . GLY A 1 102 ? -4.817 -12.281 2.934 1.00 98.12 102 GLY A O 1
ATOM 766 N N . ALA A 1 103 ? -4.225 -10.667 4.385 1.00 98.38 103 ALA A N 1
ATOM 767 C CA . ALA A 1 103 ? -3.716 -9.756 3.365 1.00 98.38 103 ALA A CA 1
ATOM 768 C C . ALA A 1 103 ? -2.396 -10.264 2.758 1.00 98.38 103 ALA A C 1
ATOM 770 O O . ALA A 1 103 ? -2.253 -10.251 1.539 1.00 98.38 103 ALA A O 1
ATOM 771 N N . MET A 1 104 ? -1.490 -10.807 3.580 1.00 98.62 104 MET A N 1
ATOM 772 C CA . MET A 1 104 ? -0.216 -11.390 3.129 1.00 98.62 104 MET A CA 1
ATOM 773 C C . MET A 1 104 ? -0.425 -12.557 2.165 1.00 98.62 104 MET A C 1
ATOM 775 O O . MET A 1 104 ? 0.205 -12.610 1.111 1.00 98.62 104 MET A O 1
ATOM 779 N N . VAL A 1 105 ? -1.335 -13.479 2.496 1.00 98.19 105 VAL A N 1
ATOM 780 C CA . VAL A 1 105 ? -1.658 -14.616 1.624 1.00 98.19 105 VAL A CA 1
ATOM 781 C C . VAL A 1 105 ? -2.277 -14.131 0.317 1.00 98.19 105 VAL A C 1
ATOM 783 O O . VAL A 1 105 ? -1.908 -14.630 -0.744 1.00 98.19 105 VAL A O 1
ATOM 786 N N . ALA A 1 106 ? -3.190 -13.158 0.366 1.00 97.88 106 ALA A N 1
ATOM 787 C CA . ALA A 1 106 ? -3.823 -12.618 -0.833 1.00 97.88 106 ALA A CA 1
ATOM 788 C C . ALA A 1 106 ? -2.816 -11.916 -1.755 1.00 97.88 106 ALA A C 1
ATOM 790 O O . ALA A 1 106 ? -2.818 -12.173 -2.958 1.00 97.88 106 ALA A O 1
ATOM 791 N N . HIS A 1 107 ? -1.942 -11.085 -1.190 1.00 98.00 107 HIS A N 1
ATOM 792 C CA . HIS A 1 107 ? -0.911 -10.371 -1.931 1.00 98.00 107 HIS A CA 1
ATOM 793 C C . HIS A 1 107 ? 0.110 -11.338 -2.534 1.00 98.00 107 HIS A C 1
ATOM 795 O O . HIS A 1 107 ? 0.255 -11.390 -3.752 1.00 98.00 107 HIS A O 1
ATOM 801 N N . GLY A 1 108 ? 0.719 -12.200 -1.713 1.00 97.44 108 GLY A N 1
ATOM 802 C CA . GLY A 1 108 ? 1.677 -13.195 -2.198 1.00 97.44 108 GLY A CA 1
ATOM 803 C C . GLY A 1 108 ? 1.082 -14.133 -3.255 1.00 97.44 108 GLY A C 1
ATOM 804 O O . GLY A 1 108 ? 1.761 -14.503 -4.209 1.00 97.44 108 GLY A O 1
ATOM 805 N N . SER A 1 109 ? -0.210 -14.469 -3.146 1.00 96.12 109 SER A N 1
ATOM 806 C CA . SER A 1 109 ? -0.909 -15.246 -4.178 1.00 96.12 109 SER A CA 1
ATOM 807 C C . SER A 1 109 ? -1.082 -14.462 -5.478 1.00 96.12 109 SER A C 1
ATOM 809 O O . SER A 1 109 ? -0.862 -15.024 -6.548 1.00 96.12 109 SER A O 1
ATOM 811 N N . ALA A 1 110 ? -1.472 -13.185 -5.416 1.00 95.25 110 ALA A N 1
ATOM 812 C CA . ALA A 1 110 ? -1.599 -12.336 -6.602 1.00 95.25 110 ALA A CA 1
ATOM 813 C C . ALA A 1 110 ? -0.255 -12.205 -7.337 1.00 95.25 110 ALA A C 1
ATOM 815 O O . ALA A 1 110 ? -0.190 -12.398 -8.552 1.00 95.25 110 ALA A O 1
ATOM 816 N N . ASP A 1 111 ? 0.822 -11.994 -6.588 1.00 94.19 111 ASP A N 1
ATOM 817 C CA . ASP A 1 111 ? 2.181 -11.927 -7.117 1.00 94.19 111 ASP A CA 1
ATOM 818 C C . ASP A 1 111 ? 2.631 -13.245 -7.738 1.00 94.19 111 ASP A C 1
ATOM 820 O O . ASP A 1 111 ? 3.196 -13.259 -8.833 1.00 94.19 111 ASP A O 1
ATOM 824 N N . LEU A 1 112 ? 2.329 -14.373 -7.091 1.00 92.25 112 LEU A N 1
ATOM 825 C CA . LEU A 1 112 ? 2.600 -15.695 -7.646 1.00 92.25 112 LEU A CA 1
ATOM 826 C C . LEU A 1 112 ? 1.875 -15.891 -8.987 1.00 92.25 112 LEU A C 1
ATOM 828 O O . LEU A 1 112 ? 2.474 -16.392 -9.945 1.00 92.25 112 LEU A O 1
ATOM 832 N N . TRP A 1 113 ? 0.606 -15.481 -9.076 1.00 88.31 113 TRP A N 1
ATOM 833 C CA . TRP A 1 113 ? -0.167 -15.563 -10.315 1.00 88.31 113 TRP A CA 1
ATOM 834 C C . TRP A 1 113 ? 0.461 -14.726 -11.433 1.00 88.31 113 TRP A C 1
ATOM 836 O O . TRP A 1 113 ? 0.636 -15.236 -12.541 1.00 88.31 113 TRP A O 1
ATOM 846 N N . LEU A 1 114 ? 0.855 -13.485 -11.146 1.00 86.75 114 LEU A N 1
ATOM 847 C CA . LEU A 1 114 ? 1.438 -12.573 -12.134 1.00 86.75 114 LEU A CA 1
ATOM 848 C C . LEU A 1 114 ? 2.852 -12.984 -12.570 1.00 86.75 114 LEU A C 1
ATOM 850 O O . LEU A 1 114 ? 3.170 -12.927 -13.755 1.00 86.75 114 LEU A O 1
ATOM 854 N N . GLN A 1 115 ? 3.699 -13.421 -11.636 1.00 80.25 115 GLN A N 1
ATOM 855 C CA . GLN A 1 115 ? 5.114 -13.701 -11.901 1.00 80.25 115 GLN A CA 1
ATOM 856 C C . GLN A 1 115 ? 5.366 -15.118 -12.429 1.00 80.25 115 GLN A C 1
ATOM 858 O O . GLN A 1 115 ? 6.348 -15.346 -13.139 1.00 80.25 115 GLN A O 1
ATOM 863 N N . ALA A 1 116 ? 4.532 -16.096 -12.061 1.00 74.94 116 ALA A N 1
ATOM 864 C CA . ALA A 1 116 ? 4.765 -17.500 -12.398 1.00 74.94 116 ALA A CA 1
ATOM 865 C C . ALA A 1 116 ? 3.687 -18.100 -13.302 1.00 74.94 116 ALA A C 1
ATOM 867 O O . ALA A 1 116 ? 4.033 -18.755 -14.284 1.00 74.94 116 ALA A O 1
ATOM 868 N N . ALA A 1 117 ? 2.407 -17.911 -12.983 1.00 66.62 117 ALA A N 1
ATOM 869 C CA . ALA A 1 117 ? 1.336 -18.647 -13.649 1.00 66.62 117 ALA A CA 1
ATOM 870 C C . ALA A 1 117 ? 0.893 -18.012 -14.976 1.00 66.62 117 ALA A C 1
ATOM 872 O O . ALA A 1 117 ? 0.756 -18.727 -15.965 1.00 66.62 117 ALA A O 1
ATOM 873 N N . LEU A 1 118 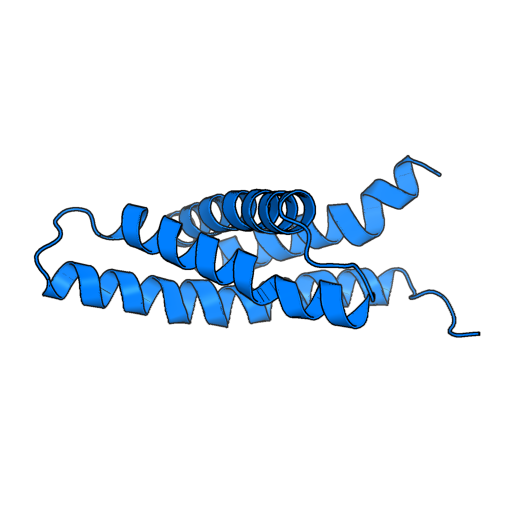? 0.720 -16.688 -15.034 1.00 74.25 118 LEU A N 1
ATOM 874 C CA . LEU A 1 118 ? 0.280 -15.998 -16.250 1.00 74.25 118 LEU A CA 1
ATOM 875 C C . LEU A 1 118 ? 1.265 -16.172 -17.425 1.00 74.25 118 LEU A C 1
ATOM 877 O O . LEU A 1 118 ? 0.817 -16.587 -18.492 1.00 74.25 118 LEU A O 1
ATOM 881 N N . PRO A 1 119 ? 2.589 -15.965 -17.263 1.00 71.44 119 PRO A N 1
ATOM 882 C CA . PRO A 1 119 ? 3.533 -16.199 -18.355 1.00 71.44 119 PRO A CA 1
ATOM 883 C C . PRO A 1 119 ? 3.555 -17.657 -18.824 1.00 71.44 119 PRO A C 1
ATOM 885 O O . PRO A 1 119 ? 3.761 -17.914 -20.002 1.00 71.44 119 PRO A O 1
ATOM 888 N N . ALA A 1 120 ? 3.330 -18.614 -17.917 1.00 65.12 120 ALA A N 1
ATOM 889 C CA . ALA A 1 120 ? 3.319 -20.036 -18.252 1.00 65.12 120 ALA A CA 1
ATOM 890 C C . ALA A 1 120 ? 2.067 -20.473 -19.032 1.00 65.12 120 ALA A C 1
ATOM 892 O O . ALA A 1 120 ? 2.127 -21.482 -19.722 1.00 65.12 120 ALA A O 1
ATOM 893 N N . LEU A 1 121 ? 0.949 -19.750 -18.910 1.00 64.25 121 LEU A N 1
ATOM 894 C CA . LEU A 1 121 ? -0.286 -20.014 -19.661 1.00 64.25 121 LEU A CA 1
ATOM 895 C C . LEU A 1 121 ? -0.294 -19.369 -21.054 1.00 64.25 121 LEU A C 1
ATOM 897 O O . LEU A 1 121 ? -1.078 -19.776 -21.905 1.00 64.25 121 LEU A O 1
ATOM 901 N N . LEU A 1 122 ? 0.532 -18.341 -21.263 1.00 72.94 122 LEU A N 1
ATOM 902 C CA . LEU A 1 122 ? 0.636 -17.597 -22.523 1.00 72.94 122 LEU A CA 1
ATOM 903 C C . LEU A 1 122 ? 1.793 -18.073 -23.421 1.00 72.94 122 LEU A C 1
ATOM 905 O O . LEU A 1 122 ? 1.975 -17.517 -24.503 1.00 72.94 122 LEU A O 1
ATOM 909 N N . ALA A 1 123 ? 2.577 -19.048 -22.956 1.00 69.56 123 ALA A N 1
ATOM 910 C CA . ALA A 1 123 ? 3.706 -19.654 -23.662 1.00 69.56 123 ALA A CA 1
ATOM 911 C C . ALA A 1 123 ? 3.301 -20.981 -24.312 1.00 69.56 123 ALA A C 1
ATOM 913 O O . ALA A 1 123 ? 3.828 -21.263 -25.410 1.00 69.56 123 ALA A O 1
#

Foldseek 3Di:
DDDDDDLVRQLVCLLVVLLVLLCCLQVNQLVVQLVVCVVVVNPCRNQVSQLVSQQVQLVVCVVVCVVVVHDPDPVVSCVSSVVSSVLSNVLNVQCVVPNSVSSSVVRSVVSSCVRPVVVVVVD

Secondary structure (DSSP, 8-state):
-PPPPPHHHHHHHHHHHHHHHHIIIIIIIIHHHHHHHHHTT-SS-HHHHHHHHHHHHHHTTHHHHHHTT----HHHHHHHHHHHHHHHHHHHHHHHHHHHHHHHHHHHHHHHIIIIIHHHH--

pLDDT: mean 93.43, std 8.81, range [58.78, 98.75]